P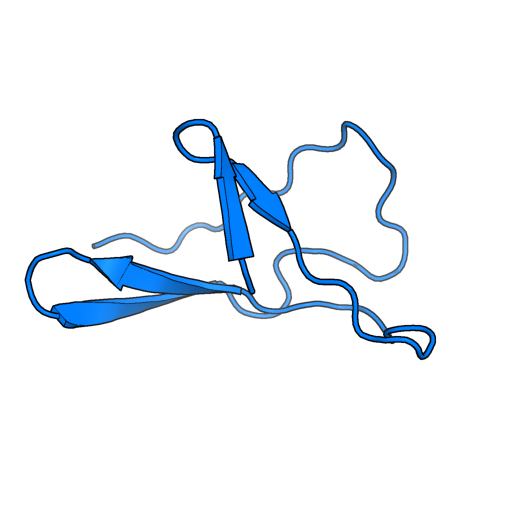rotein AF-M7XDI3-F1 (afdb_monomer_lite)

Structure (mmCIF, N/CA/C/O backbone):
data_AF-M7XDI3-F1
#
_entry.id   AF-M7XDI3-F1
#
loop_
_atom_site.group_PDB
_atom_site.id
_atom_site.type_symbol
_atom_site.label_atom_id
_atom_site.label_alt_id
_atom_site.label_comp_id
_atom_site.label_asym_id
_atom_site.label_entity_id
_atom_site.label_seq_id
_atom_site.pdbx_PDB_ins_code
_atom_site.Cartn_x
_atom_site.Cartn_y
_atom_site.Cartn_z
_atom_site.occupancy
_atom_site.B_iso_or_equiv
_atom_site.auth_seq_id
_atom_site.auth_comp_id
_atom_site.auth_asym_id
_atom_site.auth_atom_id
_atom_site.pdbx_PDB_model_num
ATOM 1 N N . MET A 1 1 ? 6.808 4.389 6.676 1.00 91.56 1 MET A N 1
ATOM 2 C CA . MET A 1 1 ? 6.588 3.194 5.838 1.00 91.56 1 MET A CA 1
ATOM 3 C C . MET A 1 1 ? 7.843 2.393 6.008 1.00 91.56 1 MET A C 1
ATOM 5 O O . MET A 1 1 ? 8.883 2.797 5.508 1.00 91.56 1 MET A O 1
ATOM 9 N N . ASP A 1 2 ? 7.738 1.324 6.773 1.00 93.69 2 ASP A N 1
ATOM 10 C CA . ASP A 1 2 ? 8.868 0.577 7.291 1.00 93.69 2 ASP A CA 1
ATOM 11 C C . ASP A 1 2 ? 8.732 -0.858 6.804 1.00 93.69 2 ASP A C 1
ATOM 13 O O . ASP A 1 2 ? 7.665 -1.476 6.913 1.00 93.69 2 ASP A O 1
ATOM 17 N N . ARG A 1 3 ? 9.797 -1.380 6.199 1.00 92.88 3 ARG A N 1
ATOM 18 C CA . ARG A 1 3 ? 9.815 -2.760 5.721 1.00 92.88 3 ARG A CA 1
ATOM 19 C C . ARG A 1 3 ? 9.842 -3.683 6.936 1.00 92.88 3 ARG A C 1
ATOM 21 O O . ARG A 1 3 ? 10.800 -3.664 7.699 1.00 92.88 3 ARG A O 1
ATOM 28 N N . SER A 1 4 ? 8.798 -4.494 7.097 1.00 93.12 4 SER A N 1
ATOM 29 C CA . SER A 1 4 ? 8.684 -5.423 8.223 1.00 93.12 4 SER A CA 1
ATOM 30 C C . SER A 1 4 ? 9.422 -6.729 7.933 1.00 93.12 4 SER A C 1
ATOM 32 O O . SER A 1 4 ? 10.318 -7.102 8.678 1.00 93.12 4 SER A O 1
ATOM 34 N N . TRP A 1 5 ? 9.049 -7.438 6.864 1.00 94.69 5 TRP A N 1
ATOM 35 C CA . TRP A 1 5 ? 9.688 -8.694 6.452 1.00 94.69 5 TRP A CA 1
ATOM 36 C C . TRP A 1 5 ? 9.353 -9.004 4.993 1.00 94.69 5 TRP A C 1
ATOM 38 O O . TRP A 1 5 ? 8.217 -8.805 4.572 1.00 94.69 5 TRP A O 1
ATOM 48 N N . GLY A 1 6 ? 10.321 -9.486 4.208 1.00 94.06 6 GLY A N 1
ATOM 49 C CA . GLY A 1 6 ? 10.101 -9.759 2.782 1.00 94.06 6 GLY A CA 1
ATOM 50 C C . GLY A 1 6 ? 9.492 -8.552 2.053 1.00 94.06 6 GLY A C 1
ATOM 51 O O . GLY A 1 6 ? 10.039 -7.450 2.131 1.00 94.06 6 GLY A O 1
ATOM 52 N N . ALA A 1 7 ? 8.347 -8.769 1.393 1.00 93.88 7 ALA A N 1
ATOM 53 C CA . ALA A 1 7 ? 7.548 -7.749 0.703 1.00 93.88 7 ALA A CA 1
ATOM 54 C C . ALA A 1 7 ? 6.441 -7.112 1.579 1.00 93.88 7 ALA A C 1
ATOM 56 O O . ALA A 1 7 ? 5.524 -6.478 1.059 1.00 93.88 7 ALA A O 1
ATOM 57 N N . VAL A 1 8 ? 6.506 -7.278 2.903 1.00 95.50 8 VAL A N 1
ATOM 58 C CA . VAL A 1 8 ? 5.544 -6.712 3.857 1.00 95.50 8 VAL A CA 1
ATOM 59 C C . VAL A 1 8 ? 6.038 -5.362 4.365 1.00 95.50 8 VAL A C 1
ATOM 61 O O . VAL A 1 8 ? 7.136 -5.251 4.918 1.00 95.50 8 VAL A O 1
ATOM 64 N N . TRP A 1 9 ? 5.186 -4.348 4.238 1.00 95.00 9 TRP A N 1
ATOM 65 C CA . TRP A 1 9 ? 5.426 -2.983 4.703 1.00 95.00 9 TRP A CA 1
ATOM 66 C C . TRP A 1 9 ? 4.408 -2.603 5.773 1.00 95.00 9 TRP A C 1
ATOM 68 O O . TRP A 1 9 ? 3.247 -3.009 5.710 1.00 95.00 9 TRP A O 1
ATOM 78 N N . ARG A 1 10 ? 4.842 -1.814 6.754 1.00 94.94 10 ARG A N 1
ATOM 79 C CA . ARG A 1 10 ? 3.999 -1.296 7.832 1.00 94.94 10 ARG A CA 1
ATOM 80 C C . ARG A 1 10 ? 4.089 0.223 7.872 1.00 94.94 10 ARG A C 1
ATOM 82 O O . ARG A 1 10 ? 5.149 0.799 7.644 1.00 94.94 10 ARG A O 1
ATOM 89 N N . TYR A 1 11 ? 2.985 0.883 8.191 1.00 94.25 11 TYR A N 1
ATOM 90 C CA . TYR A 1 11 ? 2.982 2.308 8.488 1.00 94.25 11 TYR A CA 1
ATOM 91 C C . TYR A 1 11 ? 2.153 2.571 9.736 1.00 94.25 11 TYR A C 1
ATOM 93 O O . TYR A 1 11 ? 0.963 2.277 9.761 1.00 94.25 11 TYR A O 1
ATOM 101 N N . ASN A 1 12 ? 2.805 3.111 10.763 1.00 92.69 12 ASN A N 1
ATOM 102 C CA . ASN A 1 12 ? 2.179 3.479 12.025 1.00 92.69 12 ASN A CA 1
ATOM 103 C C . ASN A 1 12 ? 2.119 5.011 12.087 1.00 92.69 12 ASN A C 1
ATOM 105 O O . ASN A 1 12 ? 3.117 5.647 12.411 1.00 92.69 12 ASN A O 1
ATOM 109 N N . SER A 1 13 ? 0.984 5.616 11.734 1.00 90.94 13 SER A N 1
ATOM 110 C CA . SER A 1 13 ? 0.844 7.082 11.662 1.00 90.94 13 SER A CA 1
ATOM 111 C C . SER A 1 13 ? 0.635 7.773 13.011 1.00 90.94 13 SER A C 1
ATOM 113 O O . SER A 1 13 ? 0.629 8.998 13.054 1.00 90.94 13 SER A O 1
ATOM 115 N N . GLY A 1 14 ? 0.392 7.032 14.098 1.00 93.06 14 GLY A N 1
ATOM 116 C CA . GLY A 1 14 ? 0.014 7.584 15.408 1.00 93.06 14 GLY A CA 1
ATOM 117 C C . GLY A 1 14 ? -1.415 8.151 15.470 1.00 93.06 14 GLY A C 1
ATOM 118 O O . GLY A 1 14 ? -2.077 8.007 16.489 1.00 93.06 14 GLY A O 1
ATOM 119 N N . ALA A 1 15 ? -1.923 8.719 14.372 1.00 93.75 15 ALA A N 1
ATOM 120 C CA . ALA A 1 15 ? -3.307 9.169 14.208 1.00 93.75 15 ALA A CA 1
ATOM 121 C C . ALA A 1 15 ? -4.101 8.269 13.245 1.00 93.75 15 ALA A C 1
ATOM 123 O O . ALA A 1 15 ? -3.520 7.602 12.390 1.00 93.75 15 ALA A O 1
ATOM 124 N N . MET A 1 16 ? -5.434 8.269 13.344 1.00 92.75 16 MET A N 1
ATOM 125 C CA . MET A 1 16 ? -6.296 7.479 12.457 1.00 92.75 16 MET A CA 1
ATOM 126 C C . MET A 1 16 ? -6.208 7.964 11.003 1.00 92.75 16 MET A C 1
ATOM 128 O O . MET A 1 16 ? -6.487 9.124 10.704 1.00 92.75 16 MET A O 1
ATOM 132 N N . LEU A 1 17 ? -5.846 7.059 10.092 1.00 94.12 17 LEU A N 1
ATOM 133 C CA . LEU A 1 17 ? -5.784 7.346 8.661 1.00 94.12 17 LEU A CA 1
ATOM 134 C C . LEU A 1 17 ? -7.176 7.310 8.024 1.00 94.12 17 LEU A C 1
ATOM 136 O O . LEU A 1 17 ? -7.985 6.437 8.331 1.00 94.12 17 LEU A O 1
ATOM 140 N N . GLN A 1 18 ? -7.419 8.230 7.089 1.00 95.94 18 GLN A N 1
ATOM 141 C CA . GLN A 1 18 ? -8.665 8.318 6.329 1.00 95.94 18 GLN A CA 1
ATOM 142 C C . GLN A 1 18 ? -8.479 7.700 4.946 1.00 95.94 18 GLN A C 1
ATOM 144 O O . GLN A 1 18 ? -7.676 8.172 4.141 1.00 95.94 18 GLN A O 1
ATOM 149 N N . ALA A 1 19 ? -9.206 6.621 4.691 1.00 96.19 19 ALA A N 1
ATOM 150 C CA . ALA A 1 19 ? -9.232 5.945 3.403 1.00 96.19 19 ALA A CA 1
ATOM 151 C C . ALA A 1 19 ? -10.186 6.671 2.421 1.00 96.19 19 ALA A C 1
ATOM 153 O O . ALA A 1 19 ? -11.070 7.405 2.867 1.00 96.19 19 ALA A O 1
ATOM 154 N N . PRO A 1 20 ? -10.059 6.476 1.091 1.00 97.94 20 PRO A N 1
ATOM 155 C CA . PRO A 1 20 ? -9.229 5.488 0.392 1.00 97.94 20 PRO A CA 1
ATOM 156 C C . PRO A 1 20 ? -7.729 5.817 0.367 1.00 97.94 20 PRO A C 1
ATOM 158 O O . PRO A 1 20 ? -7.343 6.980 0.282 1.00 97.94 20 PRO A O 1
ATOM 161 N N . PHE A 1 21 ? -6.881 4.785 0.368 1.00 97.50 21 PHE A N 1
ATOM 162 C CA . PHE A 1 21 ? -5.424 4.933 0.315 1.00 97.50 21 PHE A CA 1
ATOM 163 C C . PHE A 1 21 ? -4.855 4.659 -1.074 1.00 97.50 21 PHE A C 1
ATOM 165 O O . PHE A 1 21 ? -5.250 3.714 -1.760 1.00 97.50 21 PHE A O 1
ATOM 172 N N . SER A 1 22 ? -3.859 5.460 -1.445 1.00 97.56 22 SER A N 1
ATOM 173 C CA . SER A 1 22 ? -2.997 5.233 -2.603 1.00 97.56 22 SER A CA 1
ATOM 174 C C . SER A 1 22 ? -1.661 4.651 -2.151 1.00 97.56 22 SER A C 1
ATOM 176 O O . SER A 1 22 ? -1.155 5.005 -1.087 1.00 97.56 22 SER A O 1
ATOM 178 N N . VAL A 1 23 ? -1.062 3.798 -2.979 1.00 96.56 23 VAL A N 1
ATOM 179 C CA . VAL A 1 23 ? 0.258 3.210 -2.718 1.00 96.56 23 VAL A CA 1
ATOM 180 C C . VAL A 1 23 ? 1.212 3.628 -3.829 1.00 96.56 23 VAL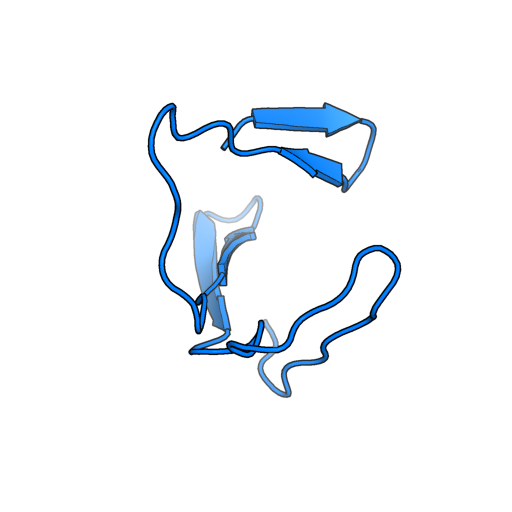 A C 1
ATOM 182 O O . VAL A 1 23 ? 0.908 3.458 -5.008 1.00 96.56 23 VAL A O 1
ATOM 185 N N . ARG A 1 24 ? 2.377 4.165 -3.455 1.00 97.12 24 ARG A N 1
ATOM 186 C CA . ARG A 1 24 ? 3.497 4.401 -4.371 1.00 97.12 24 ARG A CA 1
ATOM 187 C C . ARG A 1 24 ? 4.567 3.349 -4.119 1.00 97.12 24 ARG A C 1
ATOM 189 O O . ARG A 1 24 ? 5.072 3.241 -3.005 1.00 97.12 24 ARG A 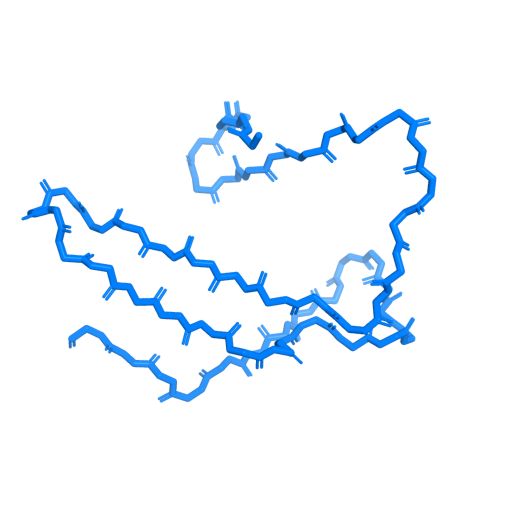O 1
ATOM 196 N N . LEU A 1 25 ? 4.919 2.612 -5.160 1.00 95.56 25 LEU A N 1
ATOM 197 C CA . LEU A 1 25 ? 6.065 1.716 -5.183 1.00 95.56 25 LEU A CA 1
ATOM 198 C C . LEU A 1 25 ? 7.221 2.416 -5.896 1.00 95.56 25 LEU A C 1
ATOM 200 O O . LEU A 1 25 ? 7.004 3.142 -6.863 1.00 95.56 25 LEU A O 1
ATOM 204 N N . THR A 1 26 ? 8.442 2.190 -5.427 1.00 95.38 26 THR A N 1
ATOM 205 C CA . THR A 1 26 ? 9.664 2.606 -6.122 1.00 95.38 26 THR A CA 1
ATOM 206 C C . THR A 1 26 ? 10.505 1.357 -6.335 1.00 95.38 26 THR A C 1
ATOM 208 O O . THR A 1 26 ? 10.862 0.683 -5.369 1.00 95.38 26 THR A O 1
ATOM 211 N N . SER A 1 27 ? 10.773 1.018 -7.595 1.00 93.75 27 SER A N 1
ATOM 212 C CA . SER A 1 27 ? 11.620 -0.128 -7.945 1.00 93.75 27 SER A CA 1
ATOM 213 C C . SER A 1 27 ? 13.083 0.106 -7.551 1.00 93.75 27 SER A C 1
ATOM 215 O O . SER A 1 27 ? 13.499 1.239 -7.306 1.00 93.75 27 SER A O 1
ATOM 217 N N . SER A 1 28 ? 13.895 -0.955 -7.565 1.00 93.94 28 SER A N 1
ATOM 218 C CA . SER A 1 28 ? 15.351 -0.863 -7.367 1.00 93.94 28 SER A CA 1
ATOM 219 C C . SER A 1 28 ? 16.045 0.033 -8.399 1.00 93.94 28 SER A C 1
ATOM 221 O O . SER A 1 28 ? 17.073 0.625 -8.095 1.00 93.94 28 SER A O 1
ATOM 223 N N . SER A 1 29 ? 15.459 0.184 -9.594 1.00 95.38 29 SER A N 1
ATOM 224 C CA . SER A 1 29 ? 15.925 1.114 -10.634 1.00 95.38 29 SER A CA 1
ATOM 225 C C . SER A 1 29 ? 15.552 2.584 -10.374 1.00 95.38 29 SER A C 1
ATOM 227 O O . SER A 1 29 ? 15.830 3.446 -11.201 1.00 95.38 29 SER A O 1
ATOM 229 N N . GLY A 1 30 ? 14.863 2.882 -9.268 1.00 95.44 30 GLY A N 1
ATOM 230 C CA . GLY A 1 30 ? 14.378 4.223 -8.931 1.00 95.44 30 GLY A CA 1
ATOM 231 C C . GLY A 1 30 ? 13.070 4.622 -9.625 1.00 95.44 30 GLY A C 1
ATOM 232 O O . GLY A 1 30 ? 12.473 5.634 -9.257 1.00 95.44 30 GLY A O 1
ATOM 233 N N . LYS A 1 31 ? 12.570 3.829 -10.584 1.00 96.06 31 LYS A N 1
ATOM 234 C CA . LYS A 1 31 ? 11.294 4.107 -11.265 1.00 96.06 31 LYS A CA 1
ATOM 235 C C . LYS A 1 31 ? 10.112 3.999 -10.290 1.00 96.06 31 LYS A C 1
ATOM 237 O O . LYS A 1 31 ? 9.982 2.945 -9.655 1.00 96.06 31 LYS A O 1
ATOM 242 N N . PRO A 1 32 ? 9.257 5.034 -10.172 1.00 96.94 32 PRO A N 1
ATOM 243 C CA . PRO A 1 32 ? 8.057 4.986 -9.350 1.00 96.94 32 PRO A CA 1
ATOM 244 C C . PRO A 1 32 ? 6.848 4.419 -10.111 1.00 96.94 32 PRO A C 1
ATOM 246 O O . PRO A 1 32 ? 6.706 4.633 -11.311 1.00 96.94 32 PRO A O 1
ATOM 249 N N . LEU A 1 33 ? 5.936 3.780 -9.383 1.00 96.94 33 LEU A N 1
ATOM 250 C CA . LEU A 1 33 ? 4.623 3.332 -9.849 1.00 96.94 33 LEU A CA 1
ATOM 251 C C . LEU A 1 33 ? 3.573 3.688 -8.791 1.00 96.94 33 LEU A C 1
ATOM 253 O O . LEU A 1 33 ? 3.783 3.430 -7.605 1.00 96.94 33 LEU A O 1
ATOM 257 N N . VAL A 1 34 ? 2.447 4.280 -9.194 1.00 97.88 34 VAL A N 1
ATOM 258 C CA . VAL A 1 34 ? 1.390 4.715 -8.264 1.00 97.88 34 VAL A CA 1
ATOM 259 C C . VAL A 1 34 ? 0.093 3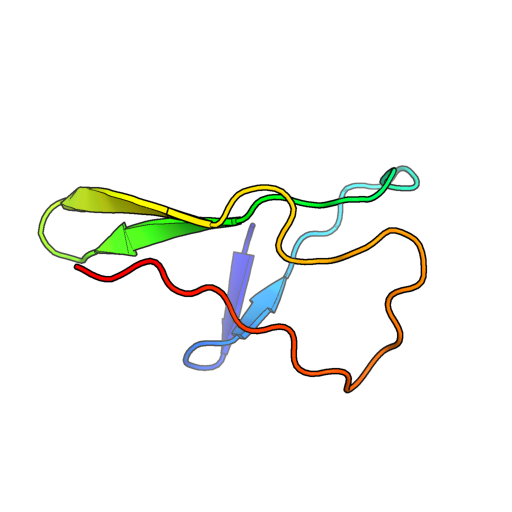.966 -8.538 1.00 97.88 34 VAL A C 1
ATOM 261 O O . VAL A 1 34 ? -0.494 4.087 -9.609 1.00 97.88 34 VAL A O 1
ATOM 264 N N . ALA A 1 35 ? -0.392 3.250 -7.528 1.00 98.06 35 ALA A N 1
ATOM 265 C CA . ALA A 1 35 ? -1.727 2.676 -7.489 1.00 98.06 35 ALA A CA 1
ATOM 266 C C . ALA A 1 35 ? -2.653 3.622 -6.708 1.00 98.06 35 ALA A C 1
ATOM 268 O O . ALA A 1 35 ? -2.623 3.673 -5.475 1.00 98.06 35 ALA A O 1
ATOM 269 N N . SER A 1 36 ? -3.448 4.412 -7.431 1.00 98.00 36 SER A N 1
ATOM 270 C CA . SER A 1 36 ? -4.331 5.425 -6.840 1.00 98.00 36 SER A CA 1
ATOM 271 C C . SER A 1 36 ? -5.579 4.802 -6.213 1.00 98.00 36 SER A C 1
ATOM 273 O O . SER A 1 36 ? -6.219 3.963 -6.845 1.00 98.00 36 SER A O 1
ATOM 275 N N . LYS A 1 37 ? -5.927 5.222 -4.985 1.00 97.50 37 LYS A N 1
ATOM 276 C CA . LYS A 1 37 ? -7.130 4.799 -4.237 1.00 97.50 37 LYS A CA 1
ATOM 277 C C . LYS A 1 37 ? -7.349 3.274 -4.220 1.00 97.50 37 LYS A C 1
ATOM 279 O O . LYS A 1 37 ? -8.484 2.809 -4.208 1.00 97.50 37 LYS A O 1
ATOM 284 N N . VAL A 1 38 ? -6.262 2.497 -4.241 1.00 97.88 38 VAL A N 1
ATOM 285 C CA . VAL A 1 38 ? -6.300 1.034 -4.379 1.00 97.88 38 VAL A CA 1
ATOM 286 C C . VAL A 1 38 ? -6.846 0.342 -3.131 1.00 97.88 38 VAL A C 1
ATOM 288 O O . VAL A 1 38 ? -7.452 -0.715 -3.253 1.00 97.88 38 VAL A O 1
ATOM 291 N N . ILE A 1 39 ? -6.691 0.936 -1.943 1.00 97.75 39 ILE A N 1
ATOM 292 C CA . ILE A 1 39 ? -7.300 0.424 -0.708 1.00 97.75 39 ILE A CA 1
ATOM 293 C C . ILE A 1 39 ? -8.551 1.267 -0.407 1.00 97.75 39 ILE A C 1
ATOM 295 O O . ILE A 1 39 ? -8.414 2.466 -0.156 1.00 97.75 39 ILE A O 1
ATOM 299 N N . PRO A 1 40 ? -9.767 0.694 -0.439 1.00 97.88 40 PRO A N 1
ATOM 300 C CA . PRO A 1 40 ? -11.016 1.445 -0.302 1.00 97.88 40 PRO A CA 1
ATOM 301 C C . PRO A 1 40 ? -11.328 1.821 1.156 1.00 97.88 40 PRO A C 1
ATOM 303 O O . PRO A 1 40 ? -10.752 1.267 2.084 1.00 97.88 40 PRO A O 1
ATOM 306 N N . ALA A 1 41 ? -12.302 2.715 1.374 1.00 97.44 41 ALA A N 1
ATOM 307 C CA . ALA A 1 41 ? -12.731 3.142 2.714 1.00 97.44 41 ALA A CA 1
ATOM 308 C C . ALA A 1 41 ? -13.214 1.996 3.627 1.00 97.44 41 ALA A C 1
ATOM 310 O O . ALA A 1 41 ? -12.957 2.011 4.825 1.00 97.44 41 ALA A O 1
ATOM 311 N N . GLY A 1 42 ? -13.860 0.977 3.055 1.00 96.25 42 GLY A N 1
ATOM 312 C CA . GLY A 1 42 ? -14.381 -0.189 3.778 1.00 96.25 42 GLY A CA 1
ATOM 313 C C . GLY A 1 42 ? -13.418 -1.373 3.874 1.00 96.25 42 GLY A C 1
ATOM 314 O O . GLY A 1 42 ? -13.879 -2.503 4.041 1.00 96.25 42 GLY A O 1
ATOM 315 N N . TRP A 1 43 ? -12.112 -1.154 3.703 1.00 97.31 43 TRP A N 1
ATOM 316 C CA . T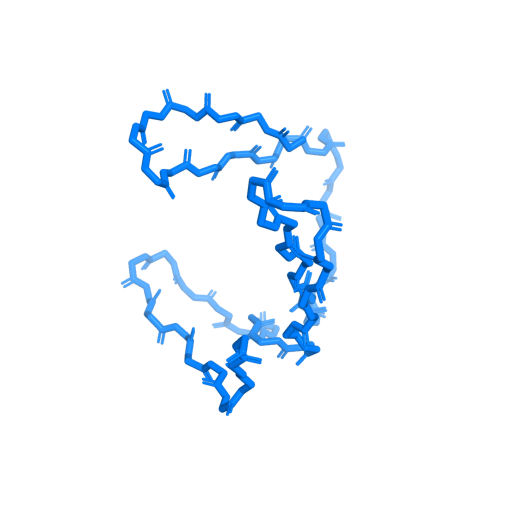RP A 1 43 ? -11.137 -2.240 3.695 1.00 97.31 43 TRP A CA 1
ATOM 317 C C . TRP A 1 43 ? -11.166 -3.059 4.998 1.00 97.31 43 TRP A C 1
ATOM 319 O O . TRP A 1 43 ? -11.421 -2.552 6.091 1.00 97.31 43 TRP A O 1
ATOM 329 N N . LYS A 1 44 ? -10.897 -4.358 4.872 1.00 97.00 44 LYS A N 1
ATOM 330 C CA . LYS A 1 44 ? -10.778 -5.308 5.982 1.00 97.00 44 LYS A CA 1
ATOM 331 C C . LYS A 1 44 ? -9.378 -5.931 6.026 1.00 97.00 44 LYS A C 1
ATOM 333 O O . LYS A 1 44 ? -8.792 -6.148 4.957 1.00 97.00 44 LYS A O 1
ATOM 338 N N . PRO A 1 45 ? -8.847 -6.246 7.224 1.00 95.75 45 PRO A N 1
ATOM 339 C CA . PRO A 1 45 ? -7.635 -7.050 7.369 1.00 95.75 45 PRO A CA 1
ATOM 340 C C . PRO A 1 45 ? -7.736 -8.371 6.596 1.00 95.75 45 PRO A C 1
ATOM 342 O O . PRO A 1 45 ? -8.806 -8.969 6.530 1.00 95.75 45 PRO A O 1
ATOM 345 N N . GLY A 1 46 ? -6.633 -8.809 5.985 1.00 96.12 46 GLY A N 1
ATOM 346 C CA . GLY A 1 46 ? -6.594 -10.012 5.139 1.00 96.12 46 GLY A CA 1
ATOM 347 C C . GLY A 1 46 ? -7.192 -9.842 3.734 1.00 96.12 46 GLY A C 1
ATOM 348 O O . GLY A 1 46 ? -7.037 -10.729 2.898 1.00 96.12 46 GLY A O 1
ATOM 349 N N . GLY A 1 47 ? -7.835 -8.707 3.437 1.00 97.00 47 GLY A N 1
ATOM 350 C CA . GLY A 1 47 ? -8.342 -8.403 2.100 1.00 97.00 47 GLY A CA 1
ATOM 351 C C . GLY A 1 47 ? -7.221 -8.166 1.085 1.00 97.00 47 GLY A C 1
ATOM 352 O O . GLY A 1 47 ? -6.201 -7.553 1.398 1.00 97.00 47 GLY A O 1
ATOM 353 N N . THR A 1 48 ? -7.437 -8.616 -0.151 1.00 97.44 48 THR A N 1
ATOM 354 C CA . THR A 1 48 ? -6.549 -8.340 -1.289 1.00 97.44 48 THR A CA 1
ATOM 355 C C . THR A 1 48 ? -7.186 -7.291 -2.191 1.00 97.44 48 THR A C 1
ATOM 357 O O . THR A 1 48 ? -8.291 -7.494 -2.688 1.00 97.44 48 THR A O 1
ATOM 360 N N . TYR A 1 49 ? -6.476 -6.189 -2.437 1.00 97.38 49 TYR A N 1
ATOM 361 C CA . TYR A 1 49 ? -6.934 -5.115 -3.317 1.00 97.38 49 TYR A CA 1
ATOM 362 C C . TYR A 1 49 ? -5.969 -4.967 -4.488 1.00 97.38 49 TYR A C 1
ATOM 364 O O . TYR A 1 49 ? -4.776 -4.724 -4.299 1.00 97.38 49 TYR A O 1
ATOM 372 N N . ARG A 1 50 ? -6.481 -5.154 -5.706 1.00 96.69 50 ARG A N 1
ATOM 373 C CA . ARG A 1 50 ? -5.676 -5.210 -6.929 1.00 96.69 50 ARG A CA 1
ATOM 374 C C . ARG A 1 50 ? -5.765 -3.896 -7.698 1.00 96.69 50 ARG A C 1
ATOM 376 O O . ARG A 1 50 ? -6.856 -3.395 -7.944 1.00 96.69 50 ARG A O 1
ATOM 383 N N . SER A 1 51 ? -4.616 -3.389 -8.140 1.00 96.06 51 SER A N 1
ATOM 384 C CA . SER A 1 51 ? -4.536 -2.342 -9.163 1.00 96.06 51 SER A CA 1
ATOM 385 C C . SER A 1 51 ? -4.232 -2.945 -10.538 1.00 96.06 51 SER A C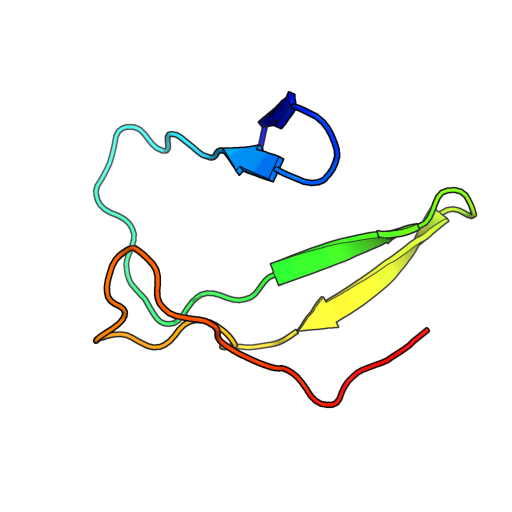 1
ATOM 387 O O . SER A 1 51 ? -3.693 -4.049 -10.628 1.00 96.06 51 SER A O 1
ATOM 389 N N . VAL A 1 52 ? -4.569 -2.218 -11.604 1.00 95.62 52 VAL A N 1
ATOM 390 C CA . VAL A 1 52 ? -4.278 -2.591 -13.003 1.00 95.62 52 VAL A CA 1
ATOM 391 C C . VAL A 1 52 ? -2.997 -1.944 -13.547 1.00 95.62 52 VAL A C 1
ATOM 393 O O . VAL A 1 52 ? -2.630 -2.194 -14.688 1.00 95.62 52 VAL A O 1
ATOM 396 N N . VAL A 1 53 ? -2.313 -1.121 -12.745 1.00 95.75 53 VAL A N 1
ATOM 397 C CA . VAL A 1 53 ? -1.050 -0.468 -13.130 1.00 95.75 53 VAL A CA 1
ATOM 398 C C . VAL A 1 53 ? 0.139 -1.432 -13.028 1.00 95.75 53 VAL A C 1
ATOM 400 O O . VAL A 1 53 ? 0.152 -2.313 -12.165 1.00 95.75 53 VAL A O 1
ATOM 403 N N . ASN A 1 54 ? 1.145 -1.256 -13.887 1.00 93.38 54 ASN A N 1
ATOM 404 C CA . ASN A 1 54 ? 2.344 -2.096 -13.972 1.00 93.38 54 ASN A CA 1
ATOM 405 C C . ASN A 1 54 ? 3.612 -1.269 -14.272 1.00 93.38 54 ASN A C 1
ATOM 407 O O . ASN A 1 54 ? 3.525 -0.075 -14.554 1.00 93.38 54 ASN A O 1
ATOM 411 N N . TYR A 1 55 ? 4.778 -1.909 -14.130 1.00 87.06 55 TYR A N 1
ATOM 412 C CA . TYR A 1 55 ? 6.082 -1.356 -14.517 1.00 87.06 55 TYR A CA 1
ATOM 413 C C . TYR A 1 55 ? 6.382 -1.576 -15.997 1.00 87.06 55 TYR A C 1
ATOM 415 O O . TYR A 1 55 ? 5.919 -2.613 -16.525 1.00 87.06 55 TYR A O 1
#

Sequence (55 aa):
MDRSWGAVWRYNSGAMLQAPFSVRLTSSSGKPLVASKVIPAGWKPGGTYRSVVNY

InterPro domains:
  IPR005795 Major pollen allergen Lol pI [PR00829] (7-24)
  IPR005795 Major pollen allergen Lol pI [PR00829] (27-44)
  IPR007117 Expansin, cellulose-binding-like domain [PF01357] (1-40)
  IPR007117 Expansin, cellulose-binding-like domain [PS50843] (1-51)
  IPR036749 Expansin, cellulose-binding-like domain superfamily [G3DSA:2.60.40.760] (1-55)
  IPR036749 Expansin, cellulose-binding-like domain superfamily [SSF49590] (1-51)

Secondary structure (DSSP, 8-state):
-EEEETTEEE---SS---SSEEEEEE-TTS-EEEEEEEE-TT--TT---------

pLDDT: mean 95.46, std 2.14, range [87.06, 98.06]

Organism: Triticum urartu (NCBI:txid4572)

Radius of gyration: 12.27 Å; chains: 1; bounding box: 30×19×30 Å

Foldseek 3Di:
DDADDDPDDDDDPVDDDADLDKDWDADPVRDIDIQPSQRGRPHDPPDDGDGPTDD